Protein AF-A0A536Y9U1-F1 (afdb_monomer_lite)

Structure (mmCIF, N/CA/C/O backbone):
data_AF-A0A536Y9U1-F1
#
_entry.id   AF-A0A536Y9U1-F1
#
loop_
_atom_site.group_PDB
_atom_site.id
_atom_site.type_symbol
_atom_site.label_atom_id
_atom_site.label_alt_id
_atom_site.label_comp_id
_atom_site.label_asym_id
_atom_site.label_entity_id
_atom_site.label_seq_id
_atom_site.pdbx_PDB_ins_code
_atom_site.Cartn_x
_atom_site.Cartn_y
_atom_site.Cartn_z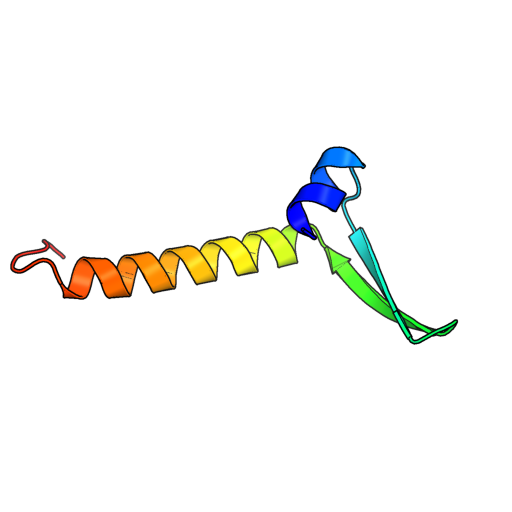
_atom_site.occupancy
_atom_site.B_iso_or_equiv
_atom_site.auth_seq_id
_atom_site.auth_comp_id
_atom_site.auth_asym_id
_atom_site.auth_atom_id
_atom_site.pdbx_PDB_model_num
ATOM 1 N N . ASP A 1 1 ? -3.360 9.003 -3.795 1.00 82.88 1 ASP A N 1
ATOM 2 C CA . ASP A 1 1 ? -3.899 9.216 -2.434 1.00 82.88 1 ASP A CA 1
ATOM 3 C C . ASP A 1 1 ? -3.665 8.095 -1.427 1.00 82.88 1 ASP A C 1
ATOM 5 O O . ASP A 1 1 ? -3.141 8.408 -0.369 1.00 82.88 1 ASP A O 1
ATOM 9 N N . LEU A 1 2 ? -3.911 6.809 -1.724 1.00 92.50 2 LEU A N 1
ATOM 10 C CA . LEU A 1 2 ? -3.749 5.717 -0.737 1.00 92.50 2 LEU A CA 1
ATOM 11 C C . LEU A 1 2 ? -2.353 5.655 -0.071 1.00 92.50 2 LEU A C 1
ATOM 13 O O . LEU A 1 2 ? -2.248 5.651 1.154 1.00 92.50 2 LEU A O 1
ATOM 17 N N . ARG A 1 3 ? -1.269 5.691 -0.868 1.00 93.56 3 ARG A N 1
ATOM 18 C CA . ARG A 1 3 ? 0.122 5.722 -0.363 1.00 93.56 3 ARG A CA 1
ATOM 19 C C . ARG A 1 3 ? 0.355 6.875 0.613 1.00 93.56 3 ARG A C 1
ATOM 21 O O . ARG A 1 3 ? 1.024 6.702 1.624 1.00 93.56 3 ARG A O 1
ATOM 28 N N . ARG A 1 4 ? -0.184 8.053 0.293 1.00 95.62 4 ARG A N 1
ATOM 29 C CA . ARG A 1 4 ? -0.021 9.261 1.102 1.00 95.62 4 ARG A CA 1
ATOM 30 C C . ARG A 1 4 ? -0.746 9.117 2.434 1.00 95.62 4 ARG A C 1
ATOM 32 O O . ARG A 1 4 ? -0.126 9.325 3.465 1.00 95.62 4 ARG A O 1
ATOM 39 N N . THR A 1 5 ? -1.992 8.643 2.421 1.00 95.81 5 THR A N 1
ATOM 40 C CA . THR A 1 5 ? -2.749 8.350 3.645 1.00 95.81 5 THR A CA 1
ATOM 41 C C . THR A 1 5 ? -1.988 7.403 4.574 1.00 95.81 5 THR A C 1
ATOM 43 O O . THR A 1 5 ? -1.928 7.648 5.775 1.00 95.81 5 THR A O 1
ATOM 46 N N . MET A 1 6 ? -1.370 6.346 4.037 1.00 96.56 6 MET A N 1
ATOM 47 C CA . MET A 1 6 ? -0.585 5.392 4.834 1.00 96.56 6 MET A CA 1
ATOM 48 C C . MET A 1 6 ? 0.669 6.018 5.452 1.00 96.56 6 MET A C 1
ATOM 50 O O . MET A 1 6 ? 1.002 5.704 6.590 1.00 96.56 6 MET A O 1
ATOM 54 N N . ILE A 1 7 ? 1.350 6.913 4.730 1.00 96.69 7 ILE A N 1
ATOM 55 C CA . ILE A 1 7 ? 2.529 7.630 5.238 1.00 96.69 7 ILE A CA 1
ATOM 56 C C . ILE A 1 7 ? 2.120 8.621 6.328 1.00 96.69 7 ILE A C 1
ATOM 58 O O . ILE A 1 7 ? 2.667 8.573 7.426 1.00 96.69 7 ILE A O 1
ATOM 62 N N . ASP A 1 8 ? 1.129 9.466 6.046 1.00 97.88 8 ASP A N 1
ATOM 63 C CA . ASP A 1 8 ? 0.713 10.545 6.945 1.00 97.88 8 ASP A CA 1
ATOM 64 C C . ASP A 1 8 ? 0.134 9.992 8.262 1.00 97.88 8 ASP A C 1
ATOM 66 O O . ASP A 1 8 ? 0.322 10.580 9.324 1.00 97.88 8 ASP A O 1
ATOM 70 N N . SER A 1 9 ? -0.534 8.835 8.210 1.00 96.69 9 SER A N 1
ATOM 71 C CA . SER A 1 9 ? -1.092 8.163 9.395 1.00 96.69 9 SER A CA 1
ATOM 72 C C . SER A 1 9 ? -0.159 7.136 10.049 1.00 96.69 9 SER A C 1
ATOM 74 O O . SER A 1 9 ? -0.467 6.641 11.132 1.00 96.69 9 SER A O 1
ATOM 76 N N . GLY A 1 10 ? 0.943 6.750 9.398 1.00 96.50 10 GLY A N 1
ATOM 77 C CA . GLY A 1 10 ? 1.775 5.614 9.815 1.00 96.50 10 GLY A CA 1
ATOM 78 C C . GLY A 1 10 ? 1.083 4.242 9.711 1.00 96.50 10 GLY A C 1
ATOM 79 O O . GLY A 1 10 ? 1.591 3.246 10.239 1.00 96.50 10 GLY A O 1
ATOM 80 N N . ALA A 1 11 ? -0.077 4.156 9.052 1.00 96.69 11 ALA A N 1
ATOM 81 C CA . ALA A 1 11 ? -0.841 2.922 8.925 1.00 96.69 11 ALA A CA 1
ATOM 82 C C . ALA A 1 11 ? -0.184 1.946 7.938 1.00 96.69 11 ALA A C 1
ATOM 84 O O . ALA A 1 11 ? 0.073 2.264 6.779 1.00 96.69 11 ALA A O 1
ATOM 85 N N . ARG A 1 12 ? 0.034 0.703 8.383 1.00 97.62 12 ARG A N 1
ATOM 86 C CA . ARG A 1 12 ? 0.600 -0.375 7.544 1.00 97.62 12 ARG A CA 1
ATOM 87 C C . ARG A 1 12 ? -0.449 -1.202 6.806 1.00 97.62 12 ARG A C 1
ATOM 89 O O . ARG A 1 12 ? -0.097 -1.910 5.865 1.00 97.62 12 ARG A O 1
ATOM 96 N N . TYR A 1 13 ? -1.703 -1.103 7.230 1.00 98.00 13 TYR A N 1
ATOM 97 C CA . TYR A 1 13 ? -2.844 -1.782 6.636 1.00 98.00 13 TYR A CA 1
ATOM 98 C C . TYR A 1 13 ? -4.020 -0.817 6.577 1.00 98.00 13 TYR A C 1
ATOM 100 O O . TYR A 1 13 ? -4.247 -0.072 7.531 1.00 98.00 13 TYR A O 1
ATOM 108 N N . LEU A 1 14 ? -4.766 -0.855 5.480 1.00 97.06 14 LEU A N 1
ATOM 109 C CA . LEU A 1 14 ? -6.014 -0.126 5.311 1.00 97.06 14 LEU A CA 1
ATOM 110 C C . LEU A 1 14 ? -7.149 -1.126 5.067 1.00 97.06 14 LEU A C 1
ATOM 112 O O . LEU A 1 14 ? -7.007 -1.990 4.197 1.00 97.06 14 LEU A O 1
ATOM 116 N N . PRO A 1 15 ? -8.259 -1.053 5.819 1.00 97.25 15 PRO A N 1
ATOM 117 C CA . PRO A 1 15 ? -9.404 -1.916 5.583 1.00 97.25 15 PRO A CA 1
ATOM 118 C C . PRO A 1 15 ? -10.134 -1.504 4.302 1.00 97.25 15 PRO A C 1
ATOM 120 O O . PRO A 1 15 ? -10.288 -0.318 4.010 1.00 97.25 15 PRO A O 1
ATOM 123 N N . VAL A 1 16 ? -10.620 -2.493 3.557 1.00 97.69 16 VAL A N 1
ATOM 124 C CA . VAL A 1 16 ? -11.529 -2.295 2.426 1.00 97.69 16 VAL A CA 1
ATOM 125 C C . VAL A 1 16 ? -12.928 -2.653 2.899 1.00 97.69 16 VAL A C 1
ATOM 127 O O . VAL A 1 16 ? -13.192 -3.803 3.255 1.00 97.69 16 VAL A O 1
ATOM 130 N N . MET A 1 17 ? -13.808 -1.658 2.926 1.00 97.94 17 MET A N 1
ATOM 131 C CA . MET A 1 17 ? -15.157 -1.769 3.474 1.00 97.94 17 MET A CA 1
ATOM 132 C C . MET A 1 17 ? -16.200 -1.652 2.360 1.00 97.94 17 MET A C 1
ATOM 134 O O . MET A 1 17 ? -16.055 -0.824 1.463 1.00 97.94 17 MET A O 1
ATOM 138 N N . ASP A 1 18 ? -17.272 -2.434 2.458 1.00 98.12 18 ASP A N 1
ATOM 139 C CA . ASP A 1 18 ? -18.538 -2.203 1.759 1.00 98.12 18 ASP A CA 1
ATOM 140 C C . ASP A 1 18 ? -19.626 -1.966 2.807 1.00 98.12 18 ASP A C 1
ATOM 142 O O . ASP A 1 18 ? -20.100 -2.900 3.463 1.00 98.12 18 ASP A O 1
ATOM 146 N N . ARG A 1 19 ? -19.966 -0.688 3.013 1.00 96.56 19 ARG A N 1
ATOM 147 C CA . ARG A 1 19 ? -20.762 -0.219 4.158 1.00 96.56 19 ARG A CA 1
ATOM 148 C C . ARG A 1 19 ? -20.154 -0.737 5.471 1.00 96.56 19 ARG A C 1
ATOM 150 O O . ARG A 1 19 ? -18.999 -0.439 5.760 1.00 96.56 19 ARG A O 1
ATOM 157 N N . ASP A 1 20 ? -20.900 -1.546 6.218 1.00 96.88 20 ASP A N 1
ATOM 158 C CA . ASP A 1 20 ? -20.482 -2.123 7.500 1.00 96.88 20 ASP A CA 1
ATOM 159 C C . ASP A 1 20 ? -19.769 -3.477 7.354 1.00 96.88 20 ASP A C 1
ATOM 161 O O . ASP A 1 20 ? -19.385 -4.100 8.345 1.00 96.88 20 ASP A O 1
ATOM 165 N N . LYS A 1 21 ? -19.584 -3.967 6.122 1.00 98.12 21 LYS A N 1
ATOM 166 C CA . LYS A 1 21 ? -18.921 -5.242 5.859 1.00 98.12 21 LYS A CA 1
ATOM 167 C C . LYS A 1 21 ? -17.450 -5.028 5.519 1.00 98.12 21 LYS A C 1
ATOM 169 O O . LYS A 1 21 ? -17.117 -4.392 4.522 1.00 98.12 21 LYS A O 1
ATOM 174 N N . LEU A 1 22 ? -16.563 -5.647 6.297 1.00 98.00 22 LEU A N 1
ATOM 175 C CA . LEU A 1 22 ? -15.150 -5.771 5.941 1.00 98.00 22 LEU A CA 1
ATOM 176 C C . LEU A 1 22 ? -14.996 -6.767 4.785 1.00 98.00 22 LEU A C 1
ATOM 178 O O . LEU A 1 22 ? -15.342 -7.941 4.920 1.00 98.00 22 LEU A O 1
ATOM 182 N N . LEU A 1 23 ? -14.464 -6.300 3.658 1.00 98.50 23 LEU A N 1
ATOM 183 C CA . LEU A 1 23 ? -14.150 -7.141 2.502 1.00 98.50 23 LEU A CA 1
ATOM 184 C C . LEU A 1 23 ? -12.720 -7.684 2.550 1.00 98.50 23 LEU A C 1
ATOM 186 O O . LEU A 1 23 ? -12.456 -8.765 2.032 1.00 98.50 23 LEU A O 1
ATOM 190 N N . GLY A 1 24 ? -11.798 -6.948 3.171 1.00 98.31 24 GLY A N 1
ATOM 191 C CA . GLY A 1 24 ? -10.400 -7.347 3.273 1.00 98.31 24 GLY A CA 1
ATOM 192 C C . GLY A 1 24 ? -9.496 -6.201 3.705 1.00 98.31 24 GLY A C 1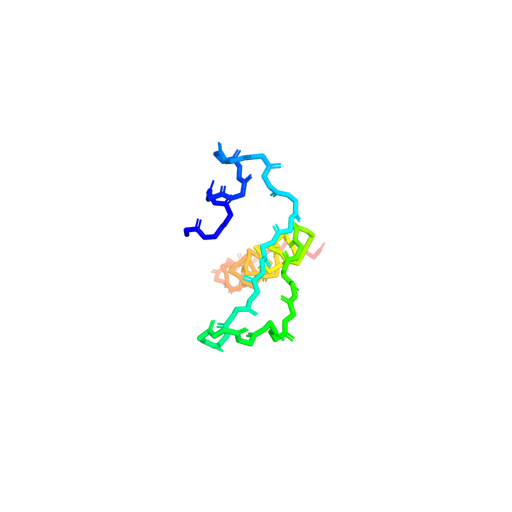
ATOM 193 O O . GLY A 1 24 ? -9.960 -5.186 4.222 1.00 98.31 24 GLY A O 1
ATOM 194 N N . VAL A 1 25 ? -8.193 -6.363 3.485 1.00 98.06 25 VAL A N 1
ATOM 195 C CA . VAL A 1 25 ? -7.178 -5.360 3.823 1.00 98.06 25 VAL A CA 1
ATOM 196 C C . VAL A 1 25 ? -6.222 -5.145 2.659 1.00 98.06 25 VAL A C 1
ATOM 198 O O . VAL A 1 25 ? -5.897 -6.084 1.938 1.00 98.06 25 VAL A O 1
ATOM 201 N N . ILE A 1 26 ? -5.742 -3.913 2.517 1.00 98.00 26 ILE A N 1
ATOM 202 C CA . ILE A 1 26 ? -4.606 -3.560 1.666 1.00 98.00 26 ILE A CA 1
ATOM 203 C C . ILE A 1 26 ? -3.421 -3.282 2.582 1.00 98.00 26 ILE A C 1
ATOM 205 O O . ILE A 1 26 ? -3.520 -2.463 3.497 1.00 98.00 26 ILE A O 1
ATOM 209 N N . SER A 1 27 ? -2.299 -3.953 2.352 1.00 98.12 27 SER A N 1
ATOM 210 C CA . SER A 1 27 ? -1.058 -3.702 3.078 1.00 98.12 27 SER A CA 1
ATOM 211 C C . SER A 1 27 ? -0.199 -2.649 2.383 1.00 98.12 27 SER A C 1
ATOM 213 O O . SER A 1 27 ? -0.306 -2.404 1.181 1.00 98.12 27 SER A O 1
ATOM 215 N N . PHE A 1 28 ? 0.743 -2.069 3.126 1.00 96.69 28 PHE A N 1
ATOM 216 C CA . PHE A 1 28 ? 1.736 -1.156 2.556 1.00 96.69 28 PHE A CA 1
ATOM 217 C C . PHE A 1 28 ? 2.550 -1.828 1.439 1.00 96.69 28 PHE A C 1
ATOM 219 O O . PHE A 1 28 ? 2.928 -1.184 0.463 1.00 96.69 28 PHE A O 1
ATOM 226 N N . ARG A 1 29 ? 2.795 -3.139 1.567 1.00 97.12 29 ARG A N 1
ATOM 227 C CA . ARG A 1 29 ? 3.511 -3.932 0.564 1.00 97.12 29 ARG A CA 1
ATOM 228 C C . ARG A 1 29 ? 2.742 -4.003 -0.752 1.00 97.12 29 ARG A C 1
ATOM 230 O O . ARG A 1 29 ? 3.371 -3.901 -1.799 1.00 97.12 29 ARG A O 1
ATOM 237 N N . ASP A 1 30 ? 1.421 -4.144 -0.703 1.00 97.06 30 ASP A N 1
ATOM 238 C CA . ASP A 1 30 ? 0.585 -4.197 -1.908 1.00 97.06 30 ASP A CA 1
ATOM 239 C C . ASP A 1 30 ? 0.659 -2.871 -2.667 1.00 97.06 30 ASP A C 1
ATOM 241 O O . ASP A 1 30 ? 0.863 -2.850 -3.879 1.00 97.06 30 ASP A O 1
ATOM 245 N N . VAL A 1 31 ? 0.604 -1.754 -1.932 1.00 96.06 31 VAL A N 1
ATOM 246 C CA . VAL A 1 31 ? 0.767 -0.410 -2.503 1.00 96.06 31 VAL A CA 1
ATOM 247 C C . VAL A 1 31 ? 2.162 -0.224 -3.096 1.00 96.06 31 VAL A C 1
ATOM 249 O O . VAL A 1 31 ? 2.293 0.284 -4.206 1.00 96.06 31 VAL A O 1
ATOM 252 N N . ALA A 1 32 ? 3.210 -0.650 -2.386 1.00 95.12 32 ALA A N 1
ATOM 253 C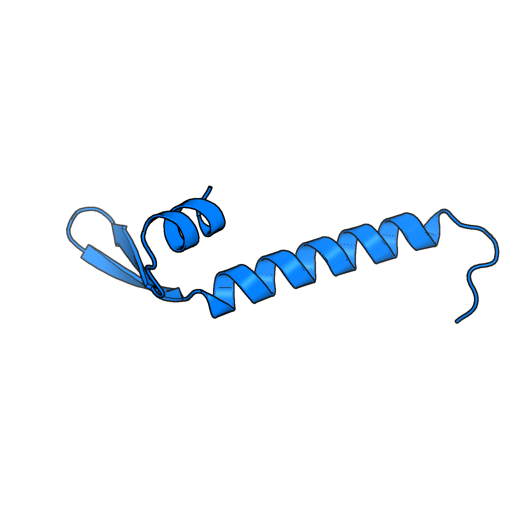 CA . ALA A 1 32 ? 4.581 -0.567 -2.883 1.00 95.12 32 ALA A CA 1
ATOM 254 C C . ALA A 1 32 ? 4.780 -1.389 -4.166 1.00 95.12 32 ALA A C 1
ATOM 256 O O . ALA A 1 32 ? 5.422 -0.914 -5.100 1.00 95.12 32 ALA A O 1
ATOM 257 N N . LYS A 1 33 ? 4.199 -2.594 -4.228 1.00 96.56 33 LYS A N 1
ATOM 258 C CA . LYS A 1 33 ? 4.249 -3.458 -5.410 1.00 96.56 33 LYS A CA 1
ATOM 259 C C . LYS A 1 33 ? 3.566 -2.803 -6.613 1.00 96.56 33 LYS A C 1
ATOM 261 O O . LYS A 1 33 ? 4.179 -2.738 -7.670 1.00 96.56 33 LYS A O 1
ATOM 266 N N . ALA A 1 34 ? 2.357 -2.271 -6.436 1.00 95.50 34 ALA A N 1
ATOM 267 C CA . ALA A 1 34 ? 1.620 -1.618 -7.519 1.00 95.50 34 ALA A CA 1
ATOM 268 C C . ALA A 1 34 ? 2.377 -0.407 -8.094 1.00 95.50 34 ALA A C 1
ATOM 270 O O . ALA A 1 34 ? 2.454 -0.248 -9.308 1.00 95.50 34 ALA A O 1
ATOM 271 N N . VAL A 1 35 ? 2.994 0.408 -7.228 1.00 92.94 35 VAL A N 1
ATOM 272 C CA . VAL A 1 35 ? 3.817 1.555 -7.656 1.00 92.94 35 VAL A CA 1
ATOM 273 C C . VAL A 1 35 ? 5.047 1.103 -8.444 1.00 92.94 35 VAL A C 1
ATOM 275 O O . VAL A 1 35 ? 5.394 1.727 -9.443 1.00 92.94 35 VAL A O 1
ATOM 278 N N . LEU A 1 36 ? 5.721 0.035 -8.004 1.00 94.44 36 LEU A N 1
ATOM 279 C CA . LEU A 1 36 ? 6.875 -0.504 -8.723 1.00 94.44 36 LEU A CA 1
ATOM 280 C C . LEU A 1 36 ? 6.473 -1.020 -10.112 1.00 94.44 36 LEU A C 1
ATOM 282 O O . LEU A 1 36 ? 7.122 -0.684 -11.095 1.00 94.44 36 LEU A O 1
ATOM 286 N N . GLU A 1 37 ? 5.383 -1.783 -10.200 1.00 95.50 37 GLU A N 1
ATOM 287 C CA . GLU A 1 37 ? 4.886 -2.335 -11.467 1.00 95.50 37 GLU A CA 1
ATOM 288 C C . GLU A 1 37 ? 4.475 -1.239 -12.465 1.00 95.50 37 GLU A C 1
ATOM 290 O O . GLU A 1 37 ? 4.753 -1.360 -13.661 1.00 95.50 37 GLU A O 1
ATOM 295 N N . GLU A 1 38 ? 3.860 -0.156 -11.982 1.00 92.94 38 GLU A N 1
ATOM 296 C CA . GLU A 1 38 ? 3.522 1.025 -12.786 1.00 92.94 38 GLU A CA 1
ATOM 297 C C . GLU A 1 38 ? 4.783 1.702 -13.342 1.00 92.94 38 GLU A C 1
ATOM 299 O O . GLU A 1 38 ? 4.885 1.932 -14.549 1.00 92.94 38 GLU A O 1
ATOM 304 N N . GLN A 1 39 ? 5.785 1.943 -12.490 1.00 92.44 39 GLN A N 1
ATOM 305 C CA . GLN A 1 39 ? 7.057 2.538 -12.909 1.00 92.44 39 GLN A CA 1
ATOM 306 C C . GLN A 1 39 ? 7.822 1.651 -13.897 1.00 92.44 39 GLN A C 1
ATOM 308 O O . GLN A 1 39 ? 8.349 2.153 -14.888 1.00 92.44 39 GLN A O 1
ATOM 313 N N . ASP A 1 40 ? 7.851 0.334 -13.685 1.00 92.44 40 ASP A N 1
ATOM 314 C CA . ASP A 1 40 ? 8.490 -0.612 -14.605 1.00 92.44 40 ASP A CA 1
ATOM 315 C C . ASP A 1 40 ? 7.798 -0.638 -15.974 1.00 92.44 40 ASP A C 1
ATOM 317 O O . ASP A 1 40 ? 8.438 -0.826 -17.016 1.00 92.44 40 ASP A O 1
ATOM 321 N N . PHE A 1 41 ? 6.475 -0.470 -16.004 1.00 91.94 41 PHE A N 1
ATOM 322 C CA . PHE A 1 41 ? 5.729 -0.349 -17.250 1.00 91.94 41 PHE A CA 1
ATOM 323 C C . PHE A 1 41 ? 6.056 0.956 -17.985 1.00 91.94 41 PHE A C 1
ATOM 325 O O . PHE A 1 41 ? 6.447 0.905 -19.155 1.00 91.94 41 PHE A O 1
ATOM 332 N N . GLU A 1 42 ? 5.974 2.103 -17.305 1.00 90.00 42 GLU A N 1
ATOM 333 C CA . GLU A 1 42 ? 6.337 3.404 -17.879 1.00 90.00 42 GLU A CA 1
ATOM 334 C C . GLU A 1 42 ? 7.777 3.401 -18.398 1.00 90.00 42 GLU A C 1
ATOM 336 O O . GLU A 1 42 ? 8.038 3.805 -19.532 1.00 90.00 42 GLU A O 1
ATOM 341 N N . ASN A 1 43 ? 8.714 2.875 -17.608 1.00 90.25 43 ASN A N 1
ATOM 342 C CA . ASN A 1 43 ? 10.124 2.817 -17.966 1.00 90.25 43 ASN A CA 1
ATOM 343 C C . ASN A 1 43 ? 10.365 1.972 -19.224 1.00 90.25 43 ASN A C 1
ATOM 345 O O . ASN A 1 43 ? 11.118 2.389 -20.105 1.00 90.25 43 ASN A O 1
ATOM 349 N N . ARG A 1 44 ? 9.696 0.817 -19.350 1.00 89.38 44 ARG A N 1
ATOM 350 C CA . ARG A 1 44 ? 9.761 -0.012 -20.566 1.00 89.38 44 ARG A CA 1
ATOM 351 C C . ARG A 1 44 ? 9.213 0.717 -21.785 1.00 89.38 44 ARG A C 1
ATOM 353 O O . ARG A 1 44 ? 9.860 0.702 -22.830 1.00 89.38 44 ARG A O 1
ATOM 360 N N . MET A 1 45 ? 8.063 1.375 -21.651 1.00 90.00 45 MET A N 1
ATOM 361 C CA . MET A 1 45 ? 7.472 2.140 -22.749 1.00 90.00 45 MET A CA 1
ATOM 362 C C . MET A 1 45 ? 8.395 3.279 -23.193 1.00 90.00 45 MET A C 1
ATOM 364 O O . MET A 1 45 ? 8.638 3.432 -24.386 1.00 90.00 45 MET A O 1
ATOM 368 N N . LEU A 1 46 ? 8.968 4.030 -22.247 1.00 88.94 46 LEU A N 1
ATOM 369 C CA . LEU A 1 46 ? 9.903 5.123 -22.528 1.00 88.94 46 LEU A CA 1
ATOM 370 C C . LEU A 1 46 ? 11.200 4.630 -23.184 1.00 88.94 46 LEU A C 1
ATOM 372 O O . LEU A 1 46 ? 11.645 5.221 -24.167 1.00 88.94 46 LEU A O 1
ATOM 376 N N . LYS A 1 47 ? 11.780 3.522 -22.704 1.00 84.81 47 LYS A N 1
ATOM 377 C CA . LYS A 1 47 ? 12.965 2.900 -23.323 1.00 84.81 47 LYS A CA 1
ATOM 378 C C . LYS A 1 47 ? 12.707 2.444 -24.757 1.00 84.81 47 LYS A C 1
ATOM 380 O O . LYS A 1 47 ? 13.605 2.560 -25.584 1.00 84.81 47 LYS A O 1
ATOM 385 N N . GLY A 1 48 ? 11.486 2.012 -25.080 1.00 81.62 48 GLY A N 1
ATOM 386 C CA . GLY A 1 48 ? 11.087 1.667 -26.448 1.00 81.62 48 GLY A CA 1
ATOM 387 C C . GLY A 1 48 ? 11.198 2.825 -27.451 1.00 81.62 48 GLY A C 1
ATOM 388 O O . GLY A 1 48 ? 11.354 2.583 -28.646 1.00 81.62 48 GLY A O 1
ATOM 389 N N . TYR A 1 49 ? 11.178 4.079 -26.984 1.00 81.44 49 TYR A N 1
ATOM 390 C CA . TYR A 1 49 ? 11.363 5.263 -27.832 1.00 81.44 49 TYR A CA 1
ATOM 391 C C . TYR A 1 49 ? 12.834 5.680 -28.005 1.00 81.44 49 TYR A C 1
ATOM 393 O O . TYR A 1 49 ? 13.134 6.516 -28.860 1.00 81.44 49 TYR A O 1
ATOM 401 N N . ILE A 1 50 ? 13.767 5.103 -27.240 1.00 85.19 50 ILE A N 1
ATOM 402 C CA . ILE A 1 50 ? 15.198 5.421 -27.318 1.00 85.19 50 ILE A CA 1
ATOM 403 C C . ILE A 1 50 ? 15.871 4.442 -28.290 1.00 85.19 50 ILE A C 1
ATOM 405 O O . ILE A 1 50 ? 16.206 3.313 -27.931 1.00 85.19 50 ILE A O 1
ATOM 409 N N . LYS A 1 51 ? 16.104 4.870 -29.539 1.00 66.19 51 LYS A N 1
ATOM 410 C CA . LYS A 1 51 ? 16.921 4.095 -30.491 1.00 66.19 51 LYS A CA 1
ATOM 411 C C . LYS A 1 51 ? 18.347 3.952 -29.931 1.00 66.19 51 LYS A C 1
ATOM 413 O O . LYS A 1 51 ? 19.019 4.963 -29.745 1.00 66.19 51 LYS A O 1
ATOM 418 N N . ASN A 1 52 ? 18.792 2.703 -29.736 1.00 67.44 52 ASN A N 1
ATOM 419 C CA . ASN A 1 52 ? 20.108 2.256 -29.229 1.00 67.44 52 ASN A CA 1
ATOM 420 C C . ASN A 1 52 ? 20.250 2.068 -27.701 1.00 67.44 52 ASN A C 1
ATOM 422 O O . ASN A 1 52 ? 21.345 2.249 -27.169 1.00 67.44 52 ASN A O 1
ATOM 426 N N . TRP A 1 53 ? 19.189 1.689 -26.982 1.00 72.56 53 TRP A N 1
ATOM 427 C CA . TRP A 1 53 ? 19.330 1.275 -25.579 1.00 72.56 53 TRP A CA 1
ATOM 428 C C . TRP A 1 53 ? 20.165 -0.025 -25.460 1.00 72.56 53 TRP A C 1
ATOM 430 O O . TRP A 1 53 ? 19.813 -1.002 -26.123 1.00 72.56 53 TRP A O 1
ATOM 440 N N . PRO A 1 54 ? 21.250 -0.063 -24.661 1.00 70.38 54 PRO A N 1
ATOM 441 C CA . PRO A 1 54 ? 22.026 -1.283 -24.450 1.00 70.38 54 PRO A CA 1
ATOM 442 C C . PRO A 1 54 ? 21.254 -2.254 -23.544 1.00 70.38 54 PRO A C 1
ATOM 444 O O . PRO A 1 54 ? 20.703 -1.826 -22.526 1.00 70.38 54 PRO A O 1
ATOM 447 N N . GLU A 1 55 ? 21.178 -3.526 -23.949 1.00 63.28 55 GLU A N 1
ATOM 448 C CA . GLU A 1 55 ? 20.527 -4.608 -23.184 1.00 63.28 55 GLU A CA 1
ATOM 449 C C . GLU A 1 55 ? 21.146 -4.812 -21.795 1.00 63.28 55 GLU A C 1
ATOM 451 O O . GLU A 1 55 ? 22.395 -4.768 -21.679 1.00 63.28 55 GLU A O 1
#

Secondary structure (DSSP, 8-state):
-HHHHHHHHT-SEEEEEETTEEEEEEEHHHHHHHHHHHHHHHHHHHHHTSTT---

Foldseek 3Di:
DVLVVCVVVVPQKDFDDDVPDTPDIDGNVNVVVVVVVVVVVVVVVVVVPDPDDDD

Sequence (55 aa):
DLRRTMIDSGARYLPVMDRDKLLGVISFRDVAKAVLEEQDFENRMLKGYIKNWPE

pLDDT: mean 91.89, std 8.77, range [63.28, 98.5]

Radius of gyration: 16.78 Å; chains: 1; bounding box: 43×18×40 Å

=== Feature glossary ===
A reading guide for the features in this record.

Start from the sequence.

  · This is the polypeptide sequence — one letter per residue, N-terminus first. Length ranges from a few dozen residues for small domains to over a thousand for large multi-domain proteins.

Fold it, and you get atomic coordinates and the backbone conformation that goes with them.

  · Structure coordinates are given as an mmCIF _atom_site loop: one row per atom with element, residue name, chain id, sequence number, and x/y/z position in Å. Only the four main-chain atoms per residue are included here; side chains are omitted to keep the record compact.

  · Backbone dihedral angles. Every residue except chain termini has a φ (preceding-C → N → Cα → C) and a ψ (N → Cα → C → next-N). They are reported in degrees following the IUPAC sign convention. Secondary structure is essentially a statement about which (φ, ψ) basin each residue occupies.

  · The SS8 string is DSSP's per-residue secondary-structure call. α-helix (H) means an i→i+4 H-bond ladder; β-strand (E) means the residue participates in a β-sheet; 3₁₀ (G) and π (I) are tighter and wider helices; T/S are turns/bends; '-' is loop.

  · SS3 is a coarse helix/strand/coil call (letters a/b/c) made by the P-SEA algorithm from inter-Cα distances and dihedrals. It is less detailed than DSSP but needs only Cα positions.

Summarize the fold with a handful of shape descriptors and a per-residue structural alphabet.

  · Radius of gyration (Rg) is the root-mean-square distance of Cα atoms from their centroid — a single number for overall size and compactness. A globular domain of N residues has Rg ≈ 2.2·N^0.38 Å; an extended or disordered chain has a much larger Rg. The Cα contact count is the number of residue pairs whose Cα atoms are within 8 Å and are more than four positions apart in sequence — a standard proxy for tertiary packing density. The bounding box is the smallest axis-aligned box enclosing all Cα atoms.

  · The Foldseek 3Di string encodes local tertiary geometry as a 20-letter alphabet — one character per residue — derived from the relative positions of nearby Cα atoms. Unlike the amino-acid sequence, 3Di is a direct fun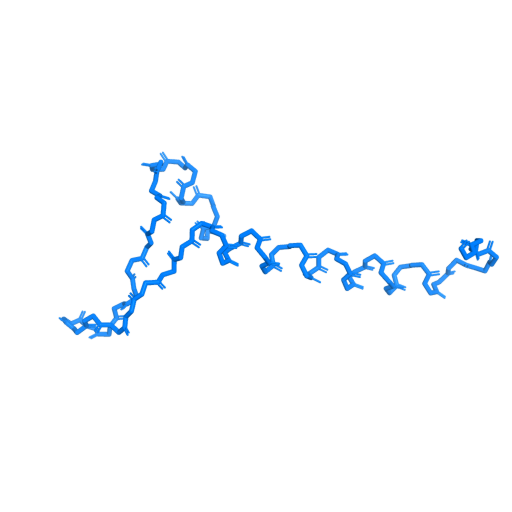ction of the 3D structure, so two proteins with the same fold have similar 3Di strings even at low sequence identity.

  · Solvent-accessible surface area (SASA) is the area in Å² traced out by the centre of a 1.4 Å probe sphere (a water molecule) rolled over the protein's van der Waals surface (Shrake–Rupley / Lee–Richards construction). Buried residues have near-zero SASA; fully exposed residues can exceed 200 Å². The total SASA scales roughly with the number of surface residues.

Ask how reliable the model is.

  · pLDDT (predicted Local Distance Difference Test) is AlphaFold's per-residue confidence score, ranging from 0 to 100. Values above 90 indicate high confidence (typically well-packed cores); 70–90 is confident; 50–70 low confidence; below 50 usually means the region is disordered or the prediction is unreliable there. AlphaFold stores pLDDT in the mmCIF B-factor column.

  · B-factor (Debye–Waller factor) reflects atomic displacement in the crystal lattice. It is an experimental observable (units Å²), not a prediction; low values mean the atom is pinned down, high values mean it moves or is heter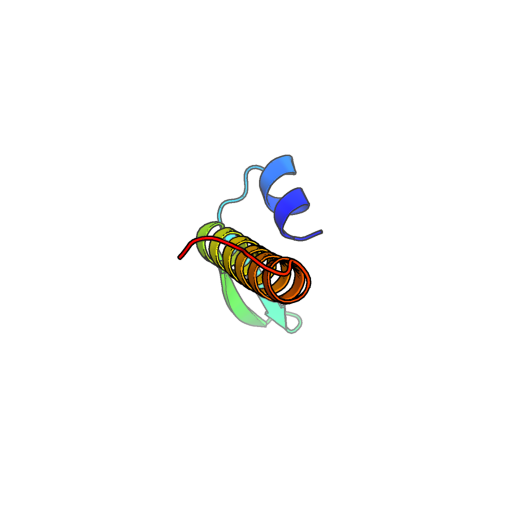ogeneous across the crystal.

  · Predicted Aligned Error (P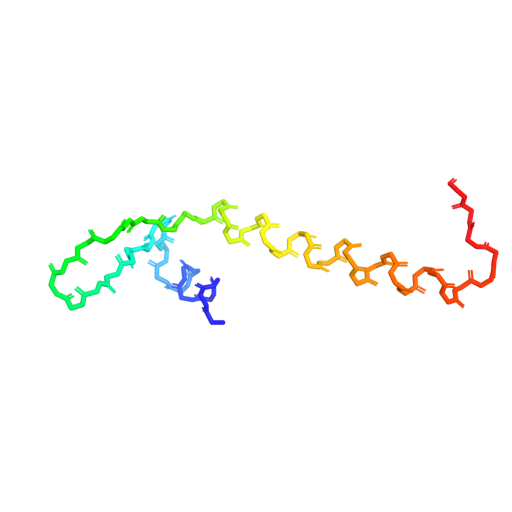AE) is an AlphaFold confidence matrix: entry (i, j) is the expected error in the position of residue j, in ångströms, when the prediction is superimposed on the true structure at residue i. Low PAE within a block of residues means that block is internally rigid and well-predicted; high PAE between two blocks means their relative placement is uncertain even if each block individually is confident.

Place it in context: what it resembles, what it is annotated as, and how it looks.

  · Nearest PDB neighbors are the top structural matches found by Foldseek when searching this structure against the entire Protein Data Bank. Each hit reports a TM-score (0 to 1; >0.5 almost always implies the same fold) and an E-value. These are *structural* homologs — they may share no detectable sequence similarity.

  · Functional annotations link the protein to curated databases. InterPro entries identify conserved domains and families by matching the sequence against member-database signatures (Pfam, PROSITE, CDD, …). Gene Ontology (GO) terms describe molecular function, biological process, and cellular component in a controlled vocabulary. CATH places the structure in a hierarchical fold classification (Class/Architecture/Topology/Homologous-superfamily). The organism is the source species.

  · Three diagnostic plots accompany the record. The Cα contact map visualizes the tertiary structure as a 2D adjacency matrix (8 Å cutoff, sequence-local contacts suppressed). The Ramachandran plot shows the distribution of backbone (φ, ψ) torsions, with points in the α and β basins reflecting secondary structure content. The PAE plot shows AlphaFold's inter-residue confidence as a color matrix.

  · Six rendered views show the 3D structure from the faces of a cube — i.e. along ±x, ±y, ±z. Rendering representation is drawn randomly per protein from cartoon (secondary-structure ribbons), sticks (backbone bonds), or molecular surface; coloring is either N→C rainbow (blue at the N-terminus through red at the C-terminus) or one color per chain.